Protein AF-0000000079574470 (afdb_homodimer)

Solvent-accessible surface area (backbone atoms only — not comparable to full-atom values): 9541 Å² total; per-residue (Å²): 118,64,73,61,46,54,52,38,53,48,48,51,51,53,36,51,52,51,50,52,52,44,52,50,35,60,76,66,64,51,61,60,67,61,50,42,52,53,50,50,52,37,42,50,46,52,50,52,38,42,48,53,50,48,52,54,51,48,54,53,43,51,55,49,25,71,72,66,78,44,89,49,72,66,45,59,54,49,52,53,51,52,54,57,68,76,100,119,63,74,61,46,54,53,37,53,49,47,53,50,53,36,50,51,50,50,53,52,46,53,51,37,59,77,67,64,50,61,60,69,61,50,40,53,52,49,51,51,37,44,50,46,52,50,52,38,42,49,52,49,48,51,53,52,49,53,52,43,51,56,48,26,70,72,65,77,42,89,49,72,66,46,58,55,49,52,54,51,52,55,58,68,76,100

Nearest PDB structures (foldseek):
  4m1p-assembly1_A  TM=8.590E-01  e=2.891E-04  Geobacillus thermodenitrificans NG80-2
  5fmn-assembly1_B  TM=8.785E-01  e=1.019E-03  Synechocystis sp. PCC 6803
  4adz-assembly1_A-2  TM=8.829E-01  e=1.156E-03  Streptomyces lividans
  7mq1-assembly1_B  TM=8.816E-01  e=4.341E-03  Streptococcus pneumoniae D39
  5lcy-assembly1_C  TM=7.370E-01  e=1.349E-02  Salmonella enterica subsp. enterica serovar Typhimurium

Secondary structure (DSSP, 8-state):
-HHHHHHHHHHHHHHHHHHHHHHHHHHTT--HHHHHHHHHHHHHHHHHHHHHHHHHHHHHHHHHHHHH-S--HHHHHHHHHHHHHH-/-HHHHHHHHHHHHHHHHHHHHHHHHHHTT--HHHHHHHHHHHHHHHHHHHHHHHHHHHHHHHHHHHHH-S--HHHHHHHHHHHHHH-

Foldseek 3Di:
DVVLVVVLVVLVVVLVVLVVVLVVCVVVVHDVVVSVVSVVVSVVSNLVSVVSVLVVQLVVLVVVCVVPVDDDPSNVVSVVVVVVSVD/DPVLVVVLVVLVVVLVVLVVVLVVCVVVVHDVVVSVVSVVVSVVSNLVSVVSVLVVQLVVLVVVCVVPVDHDPSNVVSVVVVVVSVD

Radius of gyration: 19.33 Å; Cα contacts (8 Å, |Δi|>4): 140; chains: 2; bounding box: 22×68×41 Å

Organism: NCBI:txid592978

Structure (mmCIF, N/CA/C/O backbone):
data_AF-0000000079574470-model_v1
#
loop_
_entity.id
_entity.type
_entity.pdbx_description
1 polymer 'Copper-sensing transcriptional repressor CsoR'
#
loop_
_atom_site.group_PDB
_atom_site.id
_atom_site.type_symbol
_atom_site.label_atom_id
_atom_site.label_alt_id
_atom_site.label_comp_id
_atom_site.label_asym_id
_atom_site.label_entity_id
_atom_site.label_seq_id
_atom_site.pdbx_PDB_ins_code
_atom_site.Cartn_x
_atom_site.Cartn_y
_atom_site.Cartn_z
_atom_site.occupancy
_atom_site.B_iso_or_equiv
_atom_site.auth_seq_id
_atom_site.auth_comp_id
_atom_site.auth_asym_id
_atom_site.auth_atom_id
_atom_site.pdbx_PDB_model_num
ATOM 1 N N . MET A 1 1 ? -7.395 -21.016 -11.883 1 42.78 1 MET A N 1
ATOM 2 C CA . MET A 1 1 ? -6.426 -20 -11.477 1 42.78 1 MET A CA 1
ATOM 3 C C . MET A 1 1 ? -6.766 -18.641 -12.102 1 42.78 1 MET A C 1
ATOM 5 O O . MET A 1 1 ? -6.086 -17.656 -11.852 1 42.78 1 MET A O 1
ATOM 9 N N . LYS A 1 2 ? -7.594 -18.797 -13.242 1 53.91 2 LYS A N 1
ATOM 10 C CA . LYS A 1 2 ? -7.879 -17.656 -14.102 1 53.91 2 LYS A CA 1
ATOM 11 C C . LYS A 1 2 ? -8.711 -16.609 -13.375 1 53.91 2 LYS A C 1
ATOM 13 O O . LYS A 1 2 ? -8.406 -15.414 -13.43 1 53.91 2 LYS A O 1
ATOM 18 N N . ALA A 1 3 ? -9.867 -17.078 -12.82 1 49.5 3 ALA A N 1
ATOM 19 C CA . ALA A 1 3 ? -10.805 -16.156 -12.188 1 49.5 3 ALA A CA 1
ATOM 20 C C . ALA A 1 3 ? -10.133 -15.359 -11.086 1 49.5 3 ALA A C 1
ATOM 22 O O . ALA A 1 3 ? -10.391 -14.164 -10.93 1 49.5 3 ALA A O 1
ATOM 23 N N . LYS A 1 4 ? -9.188 -15.883 -10.375 1 65.69 4 LYS A N 1
ATOM 24 C CA . LYS A 1 4 ? -8.547 -15.227 -9.242 1 65.69 4 LYS A CA 1
ATOM 25 C C . LYS A 1 4 ? -7.523 -14.195 -9.711 1 65.69 4 LYS A C 1
ATOM 27 O O . LYS A 1 4 ? -7.406 -13.117 -9.125 1 65.69 4 LYS A O 1
ATOM 32 N N . LYS A 1 5 ? -7.145 -14.492 -10.969 1 75.31 5 LYS A N 1
ATOM 33 C CA . LYS A 1 5 ? -6.18 -13.562 -11.547 1 75.31 5 LYS 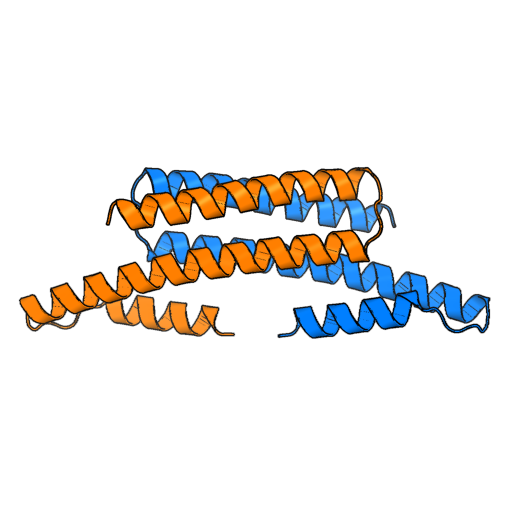A CA 1
ATOM 34 C C . LYS A 1 5 ? -6.852 -12.258 -11.953 1 75.31 5 LYS A C 1
ATOM 36 O O . LYS A 1 5 ? -6.301 -11.172 -11.734 1 75.31 5 LYS A O 1
ATOM 41 N N . THR A 1 6 ? -8.047 -12.445 -12.445 1 81.44 6 THR A N 1
ATOM 42 C CA . THR A 1 6 ? -8.781 -11.266 -12.898 1 81.44 6 THR A CA 1
ATOM 43 C C . THR A 1 6 ? -9.148 -10.375 -11.711 1 81.44 6 THR A C 1
ATOM 45 O O . THR A 1 6 ? -9.062 -9.148 -11.805 1 81.44 6 THR A O 1
ATOM 48 N N . ASP A 1 7 ? -9.43 -11.031 -10.625 1 90.31 7 ASP A N 1
ATOM 49 C CA . ASP A 1 7 ? -9.805 -10.266 -9.445 1 90.31 7 ASP A CA 1
ATOM 50 C C . ASP A 1 7 ? -8.609 -9.5 -8.883 1 90.31 7 ASP A C 1
ATOM 52 O O . ASP A 1 7 ? -8.727 -8.328 -8.523 1 90.31 7 ASP A O 1
ATOM 56 N N . VAL A 1 8 ? -7.473 -10.164 -8.914 1 95.38 8 VAL A N 1
ATOM 57 C CA . VAL A 1 8 ? -6.266 -9.539 -8.383 1 95.38 8 VAL A CA 1
ATOM 58 C C . VAL A 1 8 ? -5.848 -8.375 -9.281 1 95.38 8 VAL A C 1
ATOM 60 O O . VAL A 1 8 ? -5.539 -7.289 -8.797 1 95.38 8 VAL A O 1
ATOM 63 N N . SER A 1 9 ? -5.883 -8.648 -10.578 1 96 9 SER A N 1
ATOM 64 C CA . SER A 1 9 ? -5.535 -7.594 -11.523 1 96 9 SER A CA 1
ATOM 65 C C . SER A 1 9 ? -6.445 -6.383 -11.367 1 96 9 SER A C 1
ATOM 67 O O . SER A 1 9 ? -5.98 -5.238 -11.414 1 96 9 SER A O 1
ATOM 69 N N . HIS A 1 10 ? -7.684 -6.652 -11.164 1 96.31 10 HIS A N 1
ATOM 70 C CA . HIS A 1 10 ? -8.641 -5.562 -10.977 1 96.31 10 HIS A CA 1
ATOM 71 C C . HIS A 1 10 ? -8.32 -4.766 -9.719 1 96.31 10 HIS A C 1
ATOM 73 O O . HIS A 1 10 ? -8.266 -3.533 -9.758 1 96.31 10 HIS A O 1
ATOM 79 N N . LYS A 1 11 ? -8.086 -5.406 -8.609 1 97 11 LYS A N 1
ATOM 80 C CA . LYS A 1 11 ? -7.754 -4.727 -7.359 1 97 11 LYS A CA 1
ATOM 81 C C . LYS A 1 11 ? -6.508 -3.865 -7.516 1 97 11 LYS A C 1
ATOM 83 O O . LYS A 1 11 ? -6.461 -2.734 -7.027 1 97 11 LYS A O 1
ATOM 88 N N . LEU A 1 12 ? -5.523 -4.383 -8.234 1 97.81 12 LEU A N 1
ATOM 89 C CA . LEU A 1 12 ? -4.27 -3.66 -8.43 1 97.81 12 LEU A CA 1
ATOM 90 C C . LEU A 1 12 ? -4.48 -2.434 -9.312 1 97.81 12 LEU A C 1
ATOM 92 O O . LEU A 1 12 ? -3.869 -1.387 -9.078 1 97.81 12 LEU A O 1
ATOM 96 N N . LYS A 1 13 ? -5.359 -2.547 -10.258 1 97.5 13 LYS A N 1
ATOM 97 C CA . LYS A 1 13 ? -5.668 -1.402 -11.109 1 97.5 13 LYS A CA 1
ATOM 98 C C . LYS A 1 13 ? -6.406 -0.319 -10.328 1 97.5 13 LYS A C 1
ATOM 100 O O . LYS A 1 13 ? -6.152 0.873 -10.516 1 97.5 13 LYS A O 1
ATOM 105 N N . VAL A 1 14 ? -7.309 -0.717 -9.5 1 97.69 14 VAL A N 1
ATOM 106 C CA . VAL A 1 14 ? -8.008 0.234 -8.641 1 97.69 14 VAL A CA 1
ATOM 107 C C . VAL A 1 14 ? -7.012 0.95 -7.734 1 97.69 14 VAL A C 1
ATOM 109 O O . VAL A 1 14 ? -7.055 2.174 -7.602 1 97.69 14 VAL A O 1
ATOM 112 N N . ALA A 1 15 ? -6.09 0.177 -7.152 1 98.19 15 ALA A N 1
ATOM 113 C CA . ALA A 1 15 ? -5.07 0.764 -6.285 1 98.19 15 ALA A CA 1
ATOM 114 C C . ALA A 1 15 ? -4.219 1.774 -7.047 1 98.19 15 ALA A C 1
ATOM 116 O O . ALA A 1 15 ? -3.871 2.83 -6.512 1 98.19 15 ALA A O 1
ATOM 117 N N . ARG A 1 16 ? -3.898 1.429 -8.25 1 97.5 16 ARG A N 1
ATOM 118 C CA . ARG A 1 16 ? -3.115 2.324 -9.094 1 97.5 16 ARG A CA 1
ATOM 119 C C . ARG A 1 16 ? -3.852 3.637 -9.336 1 97.5 16 ARG A C 1
ATOM 121 O O . ARG A 1 16 ? -3.254 4.711 -9.258 1 97.5 16 ARG A O 1
ATOM 128 N N . GLY A 1 17 ? -5.098 3.52 -9.633 1 96.81 17 GLY A N 1
ATOM 129 C CA . GLY A 1 17 ? -5.898 4.723 -9.797 1 96.81 17 GLY A CA 1
ATOM 130 C C . GLY A 1 17 ? -5.957 5.574 -8.539 1 96.81 17 GLY A C 1
ATOM 131 O O . GLY A 1 17 ? -5.875 6.801 -8.609 1 96.81 17 GLY A O 1
ATOM 132 N N . GLN A 1 18 ? -6.113 4.863 -7.41 1 98.12 18 GLN A N 1
ATOM 133 C CA . GLN A 1 18 ? -6.109 5.578 -6.141 1 98.12 18 GLN A CA 1
ATOM 134 C C . GLN A 1 18 ? -4.797 6.332 -5.934 1 98.12 18 GLN A C 1
ATOM 136 O O . GLN A 1 18 ? -4.797 7.477 -5.48 1 98.12 18 GLN A O 1
ATOM 141 N N . LEU A 1 19 ? -3.691 5.727 -6.305 1 98 19 LEU A N 1
ATOM 142 C CA . LEU A 1 19 ? -2.381 6.352 -6.156 1 98 19 LEU A CA 1
ATOM 143 C C . LEU A 1 19 ? -2.26 7.578 -7.055 1 98 19 LEU A C 1
ATOM 145 O O . LEU A 1 19 ? -1.681 8.594 -6.652 1 98 19 LEU A O 1
ATOM 149 N N . ASP A 1 20 ? -2.842 7.527 -8.219 1 97.62 20 ASP A N 1
ATOM 150 C CA . ASP A 1 20 ? -2.877 8.688 -9.102 1 97.62 20 ASP A CA 1
ATOM 151 C C . ASP A 1 20 ? -3.633 9.844 -8.453 1 97.62 20 ASP A C 1
ATOM 153 O O . ASP A 1 20 ? -3.184 10.992 -8.508 1 97.62 20 ASP A O 1
ATOM 157 N N . GLY A 1 21 ? -4.734 9.477 -7.875 1 97.88 21 GLY A N 1
ATOM 158 C CA . GLY A 1 21 ? -5.5 10.484 -7.16 1 97.88 21 GLY A CA 1
ATOM 159 C C . GLY A 1 21 ? -4.738 11.094 -6 1 97.88 21 GLY A C 1
ATOM 160 O O . GLY A 1 21 ? -4.785 12.312 -5.797 1 97.88 21 GLY A O 1
ATOM 161 N N . ILE A 1 22 ? -4.023 10.305 -5.316 1 98.31 22 ILE A N 1
ATOM 162 C CA . ILE A 1 22 ? -3.26 10.766 -4.16 1 98.31 22 ILE A CA 1
ATOM 163 C C . ILE A 1 22 ? -2.15 11.711 -4.621 1 98.31 22 ILE A C 1
ATOM 165 O O . ILE A 1 22 ? -1.912 12.742 -3.994 1 98.31 22 ILE A O 1
ATOM 169 N N . LEU A 1 23 ? -1.45 11.32 -5.684 1 97.75 23 LEU A N 1
ATOM 170 C CA . LEU A 1 23 ? -0.404 12.172 -6.234 1 97.75 23 LEU A CA 1
ATOM 171 C C . LEU A 1 23 ? -0.959 13.547 -6.602 1 97.75 23 LEU A C 1
ATOM 173 O O . LEU A 1 23 ? -0.322 14.57 -6.336 1 97.75 23 LEU A O 1
ATOM 177 N N . LYS A 1 24 ? -2.115 13.586 -7.172 1 97.62 24 LYS A N 1
ATOM 178 C CA . LYS A 1 24 ? -2.775 14.852 -7.492 1 97.62 24 LYS A CA 1
ATOM 179 C C . LYS A 1 24 ? -3.07 15.648 -6.227 1 97.62 24 LYS A C 1
ATOM 181 O O . LYS A 1 24 ? -2.865 16.875 -6.195 1 97.62 24 LYS A O 1
ATOM 186 N N . MET A 1 25 ? -3.553 14.938 -5.19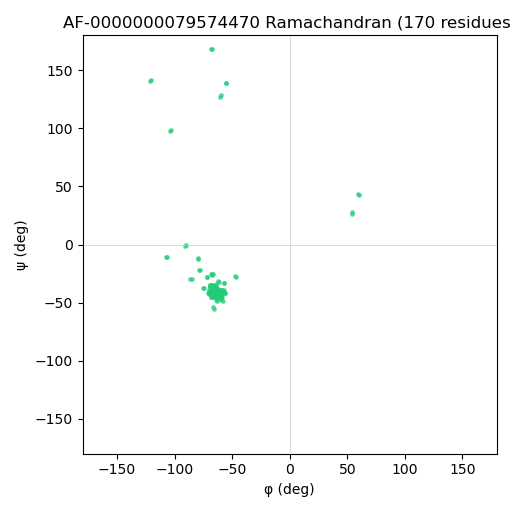9 1 97.38 25 MET A N 1
ATOM 187 C CA . MET A 1 25 ? -3.838 15.602 -3.93 1 97.38 25 MET A CA 1
ATOM 188 C C . MET A 1 25 ? -2.58 16.25 -3.355 1 97.38 25 MET A C 1
ATOM 190 O O . MET A 1 25 ? -2.631 17.359 -2.836 1 97.38 25 MET A O 1
ATOM 194 N N . VAL A 1 26 ? -1.473 15.547 -3.438 1 96.38 26 VAL A N 1
ATOM 195 C CA . VAL A 1 26 ? -0.204 16.062 -2.939 1 96.38 26 VAL A CA 1
ATOM 196 C C . VAL A 1 26 ? 0.189 17.312 -3.732 1 96.38 26 VAL A C 1
ATOM 198 O O . VAL A 1 26 ?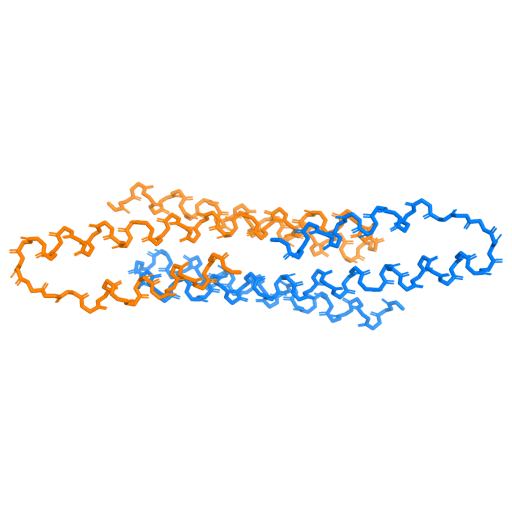 0.562 18.328 -3.152 1 96.38 26 VAL A O 1
ATOM 201 N N . ASP A 1 27 ? 0.07 17.266 -5 1 94.31 27 ASP A N 1
ATOM 202 C CA . ASP A 1 27 ? 0.415 18.375 -5.879 1 94.31 27 ASP A CA 1
ATOM 203 C C . ASP A 1 27 ? -0.461 19.594 -5.594 1 94.31 27 ASP A C 1
ATOM 205 O O . ASP A 1 27 ? 0.005 20.734 -5.672 1 94.31 27 ASP A O 1
ATOM 209 N N . GLU A 1 28 ? -1.696 19.391 -5.168 1 96.31 28 GLU A N 1
ATOM 210 C CA . GLU A 1 28 ? -2.672 20.438 -4.906 1 96.31 28 GLU A CA 1
ATOM 211 C C . GLU A 1 28 ? -2.611 20.906 -3.451 1 96.31 28 GLU A C 1
ATOM 213 O O . GLU A 1 28 ? -3.414 21.734 -3.023 1 96.31 28 GLU A O 1
ATOM 218 N N . ASN A 1 29 ? -1.716 20.266 -2.693 1 94.31 29 ASN A N 1
ATOM 219 C CA . ASN A 1 29 ? -1.543 20.609 -1.284 1 94.31 29 ASN A CA 1
ATOM 220 C C . ASN A 1 29 ? -2.836 20.406 -0.498 1 94.31 29 ASN A C 1
ATOM 222 O O . ASN A 1 29 ? -3.236 21.281 0.273 1 94.31 29 ASN A O 1
ATOM 226 N N . ARG A 1 30 ? -3.494 19.266 -0.8 1 95.19 30 ARG A N 1
ATOM 227 C CA . ARG A 1 30 ? -4.719 18.953 -0.072 1 95.19 30 ARG A CA 1
ATOM 228 C C . ARG A 1 30 ? -4.422 18.641 1.392 1 95.19 30 ARG A C 1
ATOM 230 O O . ARG A 1 30 ? -3.258 18.562 1.789 1 95.19 30 ARG A O 1
ATOM 237 N N . TYR A 1 31 ? -5.465 18.578 2.176 1 93.81 31 TYR A N 1
ATOM 238 C CA . TYR A 1 31 ? -5.367 18.344 3.611 1 93.81 31 TYR A CA 1
ATOM 239 C C . TYR A 1 31 ? -4.703 17 3.895 1 93.81 31 TYR A C 1
ATOM 241 O O . TYR A 1 31 ? -5.102 15.977 3.344 1 93.81 31 TYR A O 1
ATOM 249 N N . CYS A 1 32 ? -3.689 17 4.699 1 93.81 32 CYS A N 1
ATOM 250 C CA . CYS A 1 32 ? -2.826 15.844 4.957 1 93.81 32 CYS A CA 1
ATOM 251 C C . CYS A 1 32 ? -3.639 14.656 5.457 1 93.81 32 CYS A C 1
ATOM 253 O O . CYS A 1 32 ? -3.357 13.516 5.094 1 93.81 32 CYS A O 1
ATOM 255 N N . VAL A 1 33 ? -4.602 14.922 6.289 1 92.94 33 VAL A N 1
ATOM 256 C CA . VAL A 1 33 ? -5.395 13.836 6.855 1 92.94 33 VAL A CA 1
ATOM 257 C C . VAL A 1 33 ? -6.188 13.133 5.75 1 92.94 33 VAL A C 1
ATOM 259 O O . VAL A 1 33 ? -6.355 11.914 5.777 1 92.94 33 VAL A O 1
ATOM 262 N N . ASP A 1 34 ? -6.688 13.906 4.82 1 95.19 34 ASP A N 1
ATOM 263 C CA . ASP A 1 34 ? -7.379 13.32 3.676 1 95.19 34 ASP A CA 1
ATOM 264 C C . ASP A 1 34 ? -6.434 12.453 2.848 1 95.19 34 ASP A C 1
ATOM 266 O O . ASP A 1 34 ? -6.797 11.352 2.432 1 95.19 34 ASP A O 1
ATOM 270 N N . ILE A 1 35 ? -5.266 12.938 2.645 1 97.06 35 ILE A N 1
ATOM 271 C CA . ILE A 1 35 ? -4.258 12.195 1.901 1 97.06 35 ILE A CA 1
ATOM 272 C C . ILE A 1 35 ? -3.92 10.898 2.643 1 97.06 35 ILE A C 1
ATOM 274 O O . ILE A 1 35 ? -3.869 9.828 2.039 1 97.06 35 ILE A O 1
ATOM 278 N N . SER A 1 36 ? -3.754 11 3.908 1 96.25 36 SER A N 1
ATOM 279 C CA . SER A 1 36 ? -3.434 9.844 4.742 1 96.25 36 SER A CA 1
ATOM 280 C C . SER A 1 36 ? -4.523 8.781 4.652 1 96.25 36 SER A C 1
ATOM 282 O O . SER A 1 36 ? -4.227 7.59 4.504 1 96.25 36 SER A O 1
ATOM 284 N N . ASN A 1 37 ? -5.746 9.227 4.711 1 96 37 ASN A N 1
ATOM 285 C CA . ASN A 1 37 ? -6.855 8.281 4.645 1 96 37 ASN A CA 1
ATOM 286 C C . ASN A 1 37 ? -6.875 7.531 3.314 1 96 37 ASN A C 1
ATOM 288 O O . ASN A 1 37 ? -7.125 6.324 3.281 1 96 37 ASN A O 1
ATOM 292 N N . GLN A 1 38 ? -6.605 8.227 2.285 1 97.31 38 GLN A N 1
ATOM 293 C CA . GLN A 1 38 ? -6.574 7.59 0.972 1 97.31 38 GLN A CA 1
ATOM 294 C C . GLN A 1 38 ? -5.41 6.609 0.861 1 97.31 38 GLN A C 1
ATOM 296 O O . GLN A 1 38 ? -5.539 5.551 0.244 1 97.31 38 GLN A O 1
ATOM 301 N N . LEU A 1 39 ? -4.273 6.992 1.466 1 97.88 39 LEU A N 1
ATOM 302 C CA . LEU A 1 39 ? -3.129 6.086 1.473 1 97.88 39 LEU A CA 1
ATOM 303 C C . LEU A 1 39 ? -3.447 4.812 2.248 1 97.88 39 LEU A C 1
ATOM 305 O O . LEU A 1 39 ? -3.062 3.715 1.835 1 97.88 39 LEU A O 1
ATOM 309 N N . LEU A 1 40 ? -4.152 4.953 3.312 1 96.75 40 LEU A N 1
ATOM 310 C CA . LEU A 1 40 ? -4.559 3.783 4.086 1 96.75 40 LEU A CA 1
ATOM 311 C C . LEU A 1 40 ? -5.461 2.873 3.26 1 96.75 40 LEU A C 1
ATOM 313 O O . LEU A 1 40 ? -5.324 1.648 3.307 1 96.75 40 LEU A O 1
ATOM 317 N N . ALA A 1 41 ? -6.363 3.479 2.543 1 97.19 41 ALA A N 1
ATOM 318 C CA . ALA A 1 41 ? -7.262 2.705 1.688 1 97.19 41 ALA A CA 1
ATOM 319 C C . ALA A 1 41 ? -6.477 1.944 0.62 1 97.19 41 ALA A C 1
ATOM 321 O O . ALA A 1 41 ? -6.777 0.783 0.332 1 97.19 41 ALA A O 1
ATOM 322 N N . THR A 1 42 ? -5.488 2.568 0.024 1 98.25 42 THR A N 1
ATOM 323 C CA . THR A 1 42 ? -4.664 1.914 -0.984 1 98.25 42 THR A CA 1
ATOM 324 C C . THR A 1 42 ? -3.898 0.74 -0.378 1 98.25 42 THR A C 1
ATOM 326 O O . THR A 1 42 ? -3.846 -0.342 -0.966 1 98.25 42 THR A O 1
ATOM 329 N N . GLN A 1 43 ? -3.334 0.966 0.779 1 97.19 43 GLN A N 1
ATOM 330 C CA . GLN A 1 43 ? -2.6 -0.091 1.469 1 97.19 43 GLN A CA 1
ATOM 331 C C . GLN A 1 43 ? -3.506 -1.282 1.771 1 97.19 43 GLN A C 1
ATOM 333 O O . GLN A 1 43 ? -3.1 -2.434 1.608 1 97.19 43 GLN A O 1
ATOM 338 N N . ALA A 1 44 ? -4.691 -0.992 2.205 1 96.25 44 ALA A N 1
ATOM 339 C CA . ALA A 1 44 ? -5.645 -2.057 2.514 1 96.25 44 ALA A CA 1
ATOM 340 C C . ALA A 1 44 ? -5.988 -2.865 1.266 1 96.25 44 ALA A C 1
ATOM 342 O O . ALA A 1 44 ? -6.102 -4.09 1.325 1 96.25 44 ALA A O 1
ATOM 343 N N . LEU A 1 45 ? -6.184 -2.174 0.227 1 97.12 45 LEU A N 1
ATOM 344 C CA . LEU A 1 45 ? -6.492 -2.836 -1.036 1 97.12 45 LEU A CA 1
ATOM 345 C C . LEU A 1 45 ? -5.34 -3.73 -1.479 1 97.12 45 LEU A C 1
ATOM 347 O O . LEU A 1 45 ? -5.559 -4.867 -1.902 1 97.12 45 LEU A O 1
ATOM 351 N N . LEU A 1 46 ? -4.125 -3.271 -1.38 1 97.56 46 LEU A N 1
ATOM 352 C CA . LEU A 1 46 ? -2.951 -4.059 -1.744 1 97.56 46 LEU A CA 1
ATOM 353 C C . LEU A 1 46 ? -2.791 -5.258 -0.815 1 97.56 46 LEU A C 1
ATOM 355 O O . LEU A 1 46 ? -2.416 -6.344 -1.259 1 97.56 46 LEU A O 1
ATOM 359 N N . LYS A 1 47 ? -3.066 -5.043 0.434 1 95.75 47 LYS A N 1
ATOM 360 C CA . LYS A 1 47 ? -3.027 -6.145 1.393 1 95.75 47 LYS A CA 1
ATOM 361 C C . LYS A 1 47 ? -4.031 -7.23 1.022 1 95.75 47 LYS A C 1
ATOM 363 O O . LYS A 1 47 ? -3.701 -8.422 1.03 1 95.75 47 LYS A O 1
ATOM 368 N N . SER A 1 48 ? -5.223 -6.816 0.686 1 95.56 48 SER A N 1
ATOM 369 C CA . SER A 1 48 ? -6.266 -7.75 0.276 1 95.56 48 SER A CA 1
ATOM 370 C C . SER A 1 48 ? -5.855 -8.523 -0.972 1 95.56 48 SER A C 1
ATOM 372 O O . SER A 1 48 ? -6.035 -9.742 -1.039 1 95.56 48 SER A O 1
ATOM 374 N N . ALA A 1 49 ? -5.336 -7.855 -1.939 1 96.5 49 ALA A N 1
ATOM 375 C CA . ALA A 1 49 ? -4.859 -8.508 -3.158 1 96.5 49 ALA A CA 1
ATOM 376 C C . ALA A 1 49 ? -3.773 -9.531 -2.844 1 96.5 49 ALA A C 1
ATOM 378 O O . ALA A 1 49 ? -3.793 -10.648 -3.369 1 96.5 49 ALA A O 1
ATOM 379 N N . ASN A 1 50 ? -2.852 -9.141 -2.004 1 96.38 50 ASN A N 1
ATOM 380 C CA . ASN A 1 50 ? -1.75 -10.031 -1.646 1 96.38 50 ASN A CA 1
ATOM 381 C C . ASN A 1 50 ? -2.248 -11.273 -0.913 1 96.38 50 ASN A C 1
ATOM 383 O O . ASN A 1 50 ? -1.754 -12.375 -1.146 1 96.38 50 ASN A O 1
ATOM 387 N N . GLN A 1 51 ? -3.172 -11.102 -0.07 1 94.44 51 GLN A N 1
ATOM 388 C CA . GLN A 1 51 ? -3.775 -12.219 0.638 1 94.44 51 GLN A CA 1
ATOM 389 C C . GLN A 1 51 ? -4.414 -13.211 -0.337 1 94.44 51 GLN A C 1
ATOM 391 O O . GLN A 1 51 ? -4.277 -14.422 -0.174 1 94.44 51 GLN A O 1
ATOM 396 N N . GLU A 1 52 ? -5.109 -12.68 -1.238 1 94.19 52 GLU A N 1
ATOM 397 C CA . GLU A 1 52 ? -5.746 -13.531 -2.236 1 94.19 52 GLU A CA 1
ATOM 398 C C . GLU A 1 52 ? -4.715 -14.32 -3.031 1 94.19 52 GLU A C 1
ATOM 400 O O . GLU A 1 52 ? -4.898 -15.516 -3.283 1 94.19 52 GLU A O 1
ATOM 405 N N . ILE A 1 53 ? -3.658 -13.656 -3.393 1 94.31 53 ILE A N 1
ATOM 406 C CA . ILE A 1 53 ? -2.572 -14.297 -4.129 1 94.31 53 ILE A CA 1
ATOM 407 C C . ILE A 1 53 ? -1.974 -15.422 -3.289 1 94.31 53 ILE A C 1
ATOM 409 O O . ILE A 1 53 ? -1.788 -16.547 -3.777 1 94.31 53 ILE A O 1
ATOM 413 N N . MET A 1 54 ? -1.735 -15.18 -2.104 1 92.75 54 MET A N 1
ATOM 414 C CA . MET A 1 54 ? -1.089 -16.141 -1.217 1 92.75 54 MET A CA 1
ATOM 415 C C . MET A 1 54 ? -2.01 -17.328 -0.932 1 92.75 54 MET A C 1
ATOM 417 O O . MET A 1 54 ? -1.56 -18.469 -0.878 1 92.75 54 MET A O 1
ATOM 421 N N . GLN A 1 55 ? -3.279 -17.016 -0.726 1 91.12 55 GLN A N 1
ATOM 422 C CA . GLN A 1 55 ? -4.25 -18.094 -0.51 1 91.12 55 GLN A CA 1
ATOM 423 C C . GLN A 1 55 ? -4.293 -19.031 -1.703 1 91.12 55 GLN A C 1
ATOM 425 O O . GLN A 1 55 ? -4.316 -20.266 -1.53 1 91.12 55 GLN A O 1
ATOM 430 N N . ALA A 1 56 ? -4.352 -18.484 -2.875 1 90.56 56 ALA A N 1
ATOM 431 C CA . ALA A 1 56 ? -4.355 -19.297 -4.086 1 90.56 56 ALA A CA 1
ATOM 432 C C . ALA A 1 56 ? -3.082 -20.141 -4.184 1 90.56 56 ALA A C 1
ATOM 434 O O . ALA A 1 56 ? -3.135 -21.312 -4.527 1 90.56 56 ALA A O 1
ATOM 435 N N . HIS A 1 57 ? -1.929 -19.5 -3.908 1 89.88 57 HIS A N 1
ATOM 436 C CA . HIS A 1 57 ? -0.653 -20.203 -3.916 1 89.88 57 HIS A CA 1
ATOM 437 C C . HIS A 1 57 ? -0.661 -21.359 -2.934 1 89.88 57 HIS A C 1
ATOM 439 O O . HIS A 1 57 ? -0.289 -22.484 -3.291 1 89.88 57 HIS A O 1
ATOM 445 N N . ILE A 1 58 ? -1.072 -21.188 -1.752 1 89.25 58 ILE A N 1
ATOM 446 C CA . ILE A 1 58 ? -1.085 -22.203 -0.698 1 89.25 58 ILE A CA 1
ATOM 447 C C . ILE A 1 58 ? -2.008 -23.344 -1.095 1 89.25 58 ILE A C 1
ATOM 449 O O . ILE A 1 58 ? -1.653 -24.516 -0.942 1 89.25 58 ILE A O 1
ATOM 453 N N . ARG A 1 59 ? -3.148 -23.094 -1.621 1 89.12 59 ARG A N 1
ATOM 454 C CA . ARG A 1 59 ? -4.086 -24.125 -2.059 1 89.12 59 ARG A CA 1
ATOM 455 C C . ARG A 1 59 ? -3.461 -25.016 -3.127 1 89.12 59 ARG A C 1
ATOM 457 O O . ARG A 1 59 ? -3.594 -26.234 -3.078 1 89.12 59 ARG A O 1
ATOM 464 N N . SER A 1 60 ? -2.812 -24.375 -4.07 1 89.31 60 SER A N 1
ATOM 465 C CA . SER A 1 60 ? -2.178 -25.141 -5.141 1 89.31 60 SER A CA 1
ATOM 466 C C . SER A 1 60 ? -1.049 -26.016 -4.602 1 89.31 60 SER A C 1
ATOM 468 O O . SER A 1 60 ? -0.905 -27.172 -5.004 1 89.31 60 SER A O 1
ATOM 470 N N . CYS A 1 61 ? -0.197 -25.484 -3.746 1 87 61 CYS A N 1
ATOM 471 C CA . CYS A 1 61 ? 0.913 -26.234 -3.164 1 87 61 CYS A CA 1
ATOM 472 C C . CYS A 1 61 ? 0.405 -27.406 -2.344 1 87 61 CYS A C 1
ATOM 474 O O . CYS A 1 61 ? 0.965 -28.5 -2.412 1 87 61 CYS A O 1
ATOM 476 N N . VAL A 1 62 ? -0.615 -27.203 -1.609 1 86.25 62 VAL A N 1
ATOM 477 C CA . VAL A 1 62 ? -1.215 -28.266 -0.799 1 86.25 62 VAL A CA 1
ATOM 478 C C . VAL A 1 62 ? -1.788 -29.344 -1.706 1 86.25 62 VAL A C 1
ATOM 480 O O . VAL A 1 62 ? -1.565 -30.547 -1.475 1 86.25 62 VAL A O 1
ATOM 483 N N . ALA A 1 63 ? -2.467 -29.016 -2.744 1 87.75 63 ALA A N 1
ATOM 484 C CA . ALA A 1 63 ? -3.021 -29.969 -3.701 1 87.75 63 ALA A CA 1
ATOM 485 C C . ALA A 1 63 ? -1.919 -30.812 -4.336 1 87.75 63 ALA A C 1
ATOM 487 O O . ALA A 1 63 ? -2.064 -32.031 -4.484 1 87.75 63 ALA A O 1
ATOM 488 N N . GLU A 1 64 ? -0.825 -30.188 -4.625 1 87.5 64 GLU A N 1
ATOM 489 C CA . GLU A 1 64 ? 0.307 -30.875 -5.234 1 87.5 64 GLU A CA 1
ATOM 490 C C . GLU A 1 64 ? 0.967 -31.844 -4.246 1 87.5 64 GLU A C 1
ATOM 492 O O . GLU A 1 64 ? 1.334 -32.969 -4.613 1 87.5 64 GLU A O 1
ATOM 497 N N . ALA A 1 65 ? 1.107 -31.375 -3.055 1 84.5 65 ALA A N 1
ATOM 498 C CA . ALA A 1 65 ? 1.725 -32.219 -2.016 1 84.5 65 ALA A CA 1
ATOM 499 C C . ALA A 1 65 ? 0.895 -33.469 -1.741 1 84.5 65 ALA A C 1
ATOM 501 O O . ALA A 1 65 ? 1.446 -34.531 -1.515 1 84.5 65 ALA A O 1
ATOM 502 N N . LEU A 1 66 ? -0.312 -33.312 -1.78 1 86.25 66 LEU A N 1
ATOM 503 C CA . LEU A 1 66 ? -1.211 -34.438 -1.547 1 86.25 66 LEU A CA 1
ATOM 504 C C . LEU A 1 66 ? -1.119 -35.469 -2.682 1 86.25 66 LEU A C 1
ATOM 506 O O . LEU A 1 66 ? -1.287 -36.656 -2.463 1 86.25 66 LEU A O 1
ATOM 510 N N . GLN A 1 67 ? -0.743 -34.969 -3.812 1 89.19 67 GLN A N 1
ATOM 511 C CA . GLN A 1 67 ? -0.653 -35.844 -4.977 1 89.19 67 GLN A CA 1
ATOM 512 C C . GLN A 1 67 ? 0.697 -36.562 -5.031 1 89.19 67 GLN A C 1
ATOM 514 O O . GLN A 1 67 ? 0.783 -37.719 -5.461 1 89.19 67 GLN A O 1
ATOM 519 N N . THR A 1 68 ? 1.751 -35.969 -4.508 1 87.31 68 THR A N 1
ATOM 520 C CA . THR A 1 68 ? 3.102 -36.5 -4.691 1 87.31 68 THR A CA 1
ATOM 521 C C . THR A 1 68 ? 3.621 -37.125 -3.4 1 87.31 68 THR A C 1
ATOM 523 O O . THR A 1 68 ? 4.621 -37.844 -3.414 1 87.31 68 THR A O 1
ATOM 526 N N . ASP A 1 69 ? 3.006 -36.969 -2.299 1 82.81 69 ASP A N 1
ATOM 527 C CA . ASP A 1 69 ? 3.414 -37.406 -0.971 1 82.81 69 ASP A CA 1
ATOM 528 C C . ASP A 1 69 ? 4.812 -36.906 -0.627 1 82.81 69 ASP A C 1
ATOM 530 O O . ASP A 1 69 ? 5.609 -37.625 -0.021 1 82.81 69 ASP A O 1
ATOM 534 N N . LYS A 1 70 ? 5.273 -35.75 -1.194 1 85 70 LYS A N 1
ATOM 535 C CA . LYS A 1 70 ? 6.566 -35.125 -0.937 1 85 70 LYS A CA 1
ATOM 536 C C . LYS A 1 70 ? 6.387 -33.719 -0.406 1 85 70 LYS A C 1
ATOM 538 O O . LYS A 1 70 ? 5.414 -33.031 -0.749 1 85 70 LYS A O 1
ATOM 543 N N . PRO A 1 71 ? 7.227 -33.438 0.503 1 77 71 PRO A N 1
ATOM 544 C CA . PRO A 1 71 ? 7.184 -32.062 0.959 1 77 71 PRO A CA 1
ATOM 545 C C . PRO A 1 71 ? 7.344 -31.047 -0.184 1 77 71 PRO A C 1
ATOM 547 O O . PRO A 1 71 ? 8.102 -31.297 -1.122 1 77 71 PRO A O 1
ATOM 550 N N . ASN A 1 72 ? 6.574 -29.969 -0.153 1 83.12 72 ASN A N 1
ATOM 551 C CA . ASN A 1 72 ? 6.652 -28.922 -1.159 1 83.12 72 ASN A CA 1
ATOM 552 C C . ASN A 1 72 ? 7.379 -27.688 -0.627 1 83.12 72 ASN A C 1
ATOM 554 O O . ASN A 1 72 ? 6.844 -26.953 0.209 1 83.12 72 ASN A O 1
ATOM 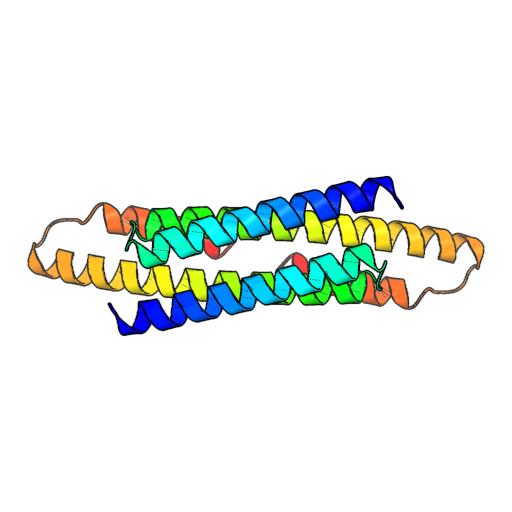558 N N . PRO A 1 73 ? 8.648 -27.5 -0.887 1 83.31 73 PRO A N 1
ATOM 559 C CA . PRO A 1 73 ? 9.414 -26.344 -0.425 1 83.31 73 PRO A CA 1
ATOM 560 C C . PRO A 1 73 ? 8.688 -25.016 -0.662 1 83.31 73 PRO A C 1
ATOM 562 O O . PRO A 1 73 ? 8.875 -24.062 0.099 1 83.31 73 PRO A O 1
ATOM 565 N N . LYS A 1 74 ? 7.859 -24.922 -1.62 1 84.94 74 LYS A N 1
ATOM 566 C CA . LYS A 1 74 ? 7.105 -23.719 -1.937 1 84.94 74 LYS A CA 1
ATOM 567 C C . LYS A 1 74 ? 6.098 -23.391 -0.837 1 84.94 74 LYS A C 1
ATOM 569 O O . LYS A 1 74 ? 5.738 -22.234 -0.638 1 84.94 74 LYS A O 1
ATOM 574 N N . LEU A 1 75 ? 5.695 -24.453 -0.115 1 85.62 75 LEU A N 1
ATOM 575 C CA . LEU A 1 75 ? 4.746 -24.25 0.973 1 85.62 75 LEU A CA 1
ATOM 576 C C . LEU A 1 75 ? 5.398 -23.5 2.135 1 85.62 75 LEU A C 1
ATOM 578 O O . LEU A 1 75 ? 4.797 -22.594 2.713 1 85.62 75 LEU A O 1
ATOM 582 N N . GLU A 1 76 ? 6.613 -23.875 2.438 1 86.12 76 GLU A N 1
ATOM 583 C CA . GLU A 1 76 ? 7.328 -23.219 3.521 1 86.12 76 GLU A CA 1
ATOM 584 C C . GLU A 1 76 ? 7.582 -21.75 3.195 1 86.12 76 GLU A C 1
ATOM 586 O O . GLU A 1 76 ? 7.449 -20.875 4.062 1 86.12 76 GLU A O 1
ATOM 591 N N . GLU A 1 77 ? 7.91 -21.469 1.957 1 86.81 77 GLU A N 1
ATOM 592 C CA . GLU A 1 77 ? 8.094 -20.094 1.509 1 86.81 77 GLU A CA 1
ATOM 593 C C . GLU A 1 77 ? 6.809 -19.281 1.647 1 86.81 77 GLU A C 1
ATOM 595 O O . GLU A 1 77 ? 6.828 -18.156 2.125 1 86.81 77 GLU A O 1
ATOM 600 N N . ALA A 1 78 ? 5.715 -19.906 1.294 1 86.44 78 ALA A N 1
ATOM 601 C CA . ALA A 1 78 ? 4.414 -19.25 1.376 1 86.44 78 ALA A CA 1
ATOM 602 C C . ALA A 1 78 ? 4.039 -18.953 2.824 1 86.44 78 ALA A C 1
ATOM 604 O O . ALA A 1 78 ? 3.564 -17.859 3.137 1 86.44 78 ALA A O 1
ATOM 605 N N . LEU A 1 79 ? 4.355 -19.891 3.668 1 86 79 LEU A N 1
ATOM 606 C CA . LEU A 1 79 ? 4.031 -19.703 5.078 1 86 79 LEU A CA 1
ATOM 607 C C . LEU A 1 79 ? 4.855 -18.578 5.688 1 86 79 LEU A C 1
ATOM 609 O O . LEU A 1 79 ? 4.344 -17.797 6.488 1 86 79 LEU A O 1
ATOM 613 N N . SER A 1 80 ? 6.059 -18.453 5.262 1 88.5 80 SER A N 1
ATOM 614 C CA . SER A 1 80 ? 6.93 -17.391 5.73 1 88.5 80 SER A CA 1
ATOM 615 C C . SER A 1 80 ? 6.41 -16.016 5.289 1 88.5 80 SER A C 1
ATOM 617 O O . SER A 1 80 ? 6.398 -15.07 6.074 1 88.5 80 SER A O 1
ATOM 619 N N . LEU A 1 81 ? 5.93 -15.883 4.086 1 87.81 81 LEU A N 1
ATOM 620 C CA . LEU A 1 81 ? 5.383 -14.633 3.57 1 87.81 81 LEU A CA 1
ATOM 621 C C . LEU A 1 81 ? 4.082 -14.281 4.273 1 87.81 81 LEU A C 1
ATOM 623 O O . LEU A 1 81 ? 3.834 -13.109 4.578 1 87.81 81 LEU A O 1
ATOM 627 N N . LEU A 1 82 ? 3.355 -15.32 4.574 1 87.38 82 LEU A N 1
ATOM 628 C CA . LEU A 1 82 ? 2.102 -15.094 5.285 1 87.38 82 LEU A CA 1
ATOM 629 C C . LEU A 1 82 ? 2.363 -14.508 6.668 1 87.38 82 LEU A C 1
ATOM 631 O O . LEU A 1 82 ? 1.629 -13.633 7.125 1 87.38 82 LEU A O 1
ATOM 635 N N . GLU A 1 83 ? 3.402 -14.922 7.23 1 85.75 83 GLU A N 1
ATOM 636 C CA . GLU A 1 83 ? 3.783 -14.398 8.539 1 85.75 83 GLU A CA 1
ATOM 637 C C . GLU A 1 83 ? 4.207 -12.93 8.445 1 85.75 83 GLU A C 1
ATOM 639 O O . GLU A 1 83 ? 3.861 -12.125 9.305 1 85.75 83 GLU A O 1
ATOM 644 N N . LYS A 1 84 ? 4.84 -12.594 7.414 1 85.38 84 LYS A N 1
ATOM 645 C CA . LYS A 1 84 ? 5.301 -11.227 7.207 1 85.38 84 LYS A CA 1
ATOM 646 C C . LYS A 1 84 ? 4.125 -10.289 6.957 1 85.38 84 LYS A C 1
ATOM 648 O O . LYS A 1 84 ? 4.152 -9.125 7.371 1 85.38 84 LYS A O 1
ATOM 653 N N . MET A 1 85 ? 3.141 -10.828 6.277 1 84.94 85 MET A N 1
ATOM 654 C CA . MET A 1 85 ? 1.964 -10.039 5.93 1 84.94 85 MET A CA 1
ATOM 655 C C . MET A 1 85 ? 1.102 -9.766 7.156 1 84.94 85 MET A C 1
ATOM 657 O O . MET A 1 85 ? 0.355 -8.789 7.195 1 84.94 85 MET A O 1
ATOM 661 N N . SER A 1 86 ? 1.101 -10.562 8.125 1 73.06 86 SER A N 1
ATOM 662 C CA . SER A 1 86 ? 0.258 -10.453 9.312 1 73.06 86 SER A CA 1
ATOM 663 C C . SER A 1 86 ? 0.826 -9.438 10.297 1 73.06 86 SER A C 1
ATOM 665 O O . SER A 1 86 ? 0.103 -8.93 11.156 1 73.06 86 SER A O 1
ATOM 667 N N . ASN A 1 87 ? 2.078 -8.992 10.07 1 63 87 ASN A N 1
ATOM 668 C CA . ASN A 1 87 ? 2.729 -8.07 10.992 1 63 87 ASN A CA 1
ATOM 669 C C . ASN A 1 87 ? 2.713 -6.645 10.469 1 63 87 ASN A C 1
ATOM 671 O O . ASN A 1 87 ? 2.883 -6.418 9.266 1 63 87 ASN A O 1
ATOM 675 N N . MET B 1 1 ? 7.652 23.219 4.422 1 42.06 1 MET B N 1
ATOM 676 C CA . MET B 1 1 ? 6.691 22.188 4.066 1 42.06 1 MET B CA 1
ATOM 677 C C . MET B 1 1 ? 7.035 21.562 2.719 1 42.06 1 MET B C 1
ATOM 679 O O . MET B 1 1 ? 6.348 20.641 2.258 1 42.06 1 MET B O 1
ATOM 683 N N . LYS B 1 2 ? 7.836 22.422 1.961 1 53.25 2 LYS B N 1
ATOM 684 C CA . LYS B 1 2 ? 8.109 22.141 0.556 1 53.25 2 LYS B CA 1
ATOM 685 C C . LYS B 1 2 ? 8.938 20.859 0.407 1 53.25 2 LYS B C 1
ATOM 687 O O . LYS B 1 2 ? 8.625 20 -0.419 1 53.25 2 LYS B O 1
ATOM 692 N N . ALA B 1 3 ? 10.086 20.875 1.111 1 48.88 3 ALA B N 1
ATOM 693 C CA . ALA B 1 3 ? 11.047 19.781 0.962 1 48.88 3 ALA B CA 1
ATOM 694 C C . ALA B 1 3 ? 10.398 18.438 1.274 1 48.88 3 ALA B C 1
ATOM 696 O O . ALA B 1 3 ? 10.672 17.438 0.602 1 48.88 3 ALA B O 1
ATOM 697 N N . LYS B 1 4 ? 9.477 18.328 2.146 1 65.38 4 LYS B N 1
ATOM 698 C CA . LYS B 1 4 ? 8.867 17.078 2.59 1 65.38 4 LYS B CA 1
ATOM 699 C C . LYS B 1 4 ? 7.824 16.578 1.587 1 65.38 4 LYS B C 1
ATOM 701 O O . LYS B 1 4 ? 7.711 15.375 1.341 1 65.38 4 LYS B O 1
ATOM 706 N N . LYS B 1 5 ? 7.414 17.625 0.84 1 75.19 5 LYS B N 1
ATOM 707 C CA . LYS B 1 5 ? 6.438 17.281 -0.189 1 75.19 5 LYS B CA 1
ATOM 708 C C . LYS B 1 5 ? 7.098 16.547 -1.356 1 75.19 5 LYS B C 1
ATOM 710 O O . LYS B 1 5 ? 6.547 15.586 -1.883 1 75.19 5 LYS B O 1
ATOM 715 N N . THR B 1 6 ? 8.297 17.031 -1.616 1 80.81 6 THR B N 1
ATOM 716 C CA . THR B 1 6 ? 9.016 16.438 -2.734 1 80.81 6 THR B CA 1
ATOM 717 C C . THR B 1 6 ? 9.398 14.992 -2.424 1 80.81 6 THR B C 1
ATOM 719 O O . THR B 1 6 ? 9.305 14.117 -3.293 1 80.81 6 THR B O 1
ATOM 722 N N . ASP B 1 7 ? 9.703 14.766 -1.181 1 90.38 7 ASP B N 1
ATOM 723 C CA . ASP B 1 7 ? 10.094 13.414 -0.788 1 90.38 7 ASP B CA 1
ATOM 724 C C . ASP B 1 7 ? 8.898 12.461 -0.844 1 90.38 7 ASP B C 1
ATOM 726 O O . ASP B 1 7 ? 9.016 11.336 -1.34 1 90.38 7 ASP B O 1
ATOM 730 N N . VAL B 1 8 ? 7.766 12.969 -0.41 1 95.5 8 VAL B N 1
ATOM 731 C CA . VAL B 1 8 ? 6.559 12.148 -0.402 1 95.5 8 VAL B CA 1
ATOM 732 C C . VAL B 1 8 ? 6.125 11.859 -1.836 1 95.5 8 VAL B C 1
ATOM 734 O O . VAL B 1 8 ? 5.816 10.711 -2.174 1 95.5 8 VAL B O 1
ATOM 737 N N . SER B 1 9 ? 6.141 12.914 -2.645 1 96.12 9 SER B N 1
ATOM 738 C CA . SER B 1 9 ? 5.773 12.727 -4.047 1 96.12 9 SER B CA 1
ATOM 739 C C . SER B 1 9 ? 6.684 11.711 -4.723 1 96.12 9 SER B C 1
ATOM 741 O O . SER B 1 9 ? 6.219 10.875 -5.5 1 96.12 9 SER B O 1
ATOM 743 N N . HIS B 1 10 ? 7.926 11.797 -4.414 1 96.38 10 HIS B N 1
ATOM 744 C CA . HIS B 1 10 ? 8.875 10.859 -4.992 1 96.38 10 HIS B CA 1
ATOM 745 C C . HIS B 1 10 ? 8.57 9.43 -4.559 1 96.38 10 HIS B C 1
ATOM 747 O O . HIS B 1 10 ? 8.516 8.523 -5.391 1 96.38 10 HIS B O 1
ATOM 753 N N . LYS B 1 11 ? 8.367 9.188 -3.293 1 97.06 11 LYS B N 1
ATOM 754 C CA . LYS B 1 11 ? 8.047 7.855 -2.785 1 97.06 11 LYS B CA 1
ATOM 755 C C . LYS B 1 11 ? 6.793 7.297 -3.453 1 97.06 11 LYS B C 1
ATOM 757 O O . LYS B 1 11 ? 6.75 6.121 -3.822 1 97.06 11 LYS B O 1
ATOM 762 N N . LEU B 1 12 ? 5.801 8.141 -3.648 1 97.81 12 LEU B N 1
ATOM 763 C CA . LEU B 1 12 ? 4.543 7.715 -4.25 1 97.81 12 LEU B CA 1
ATOM 764 C C . LEU B 1 12 ? 4.734 7.363 -5.723 1 97.81 12 LEU B C 1
ATOM 766 O O . LEU B 1 12 ? 4.125 6.414 -6.223 1 97.81 12 LEU B O 1
ATOM 770 N N . LYS B 1 13 ? 5.594 8.086 -6.375 1 97.5 13 LYS B N 1
ATOM 771 C CA . LYS B 1 13 ? 5.891 7.773 -7.773 1 97.5 13 LYS B CA 1
ATOM 772 C C . LYS B 1 13 ? 6.633 6.449 -7.898 1 97.5 13 LYS B C 1
ATOM 774 O O . LYS B 1 13 ? 6.375 5.668 -8.82 1 97.5 13 LYS B O 1
ATOM 779 N N . VAL B 1 14 ? 7.551 6.211 -7.035 1 97.69 14 VAL B N 1
ATOM 780 C CA . VAL B 1 14 ? 8.258 4.938 -7.016 1 97.69 14 VAL B CA 1
ATOM 781 C C . VAL B 1 14 ? 7.27 3.797 -6.789 1 97.69 14 VAL B C 1
ATOM 783 O O . VAL B 1 14 ? 7.309 2.781 -7.484 1 97.69 14 VAL B O 1
ATOM 786 N N . ALA B 1 15 ? 6.363 3.994 -5.82 1 98.19 15 ALA B N 1
ATOM 787 C CA . ALA B 1 15 ? 5.355 2.979 -5.535 1 98.19 15 ALA B CA 1
ATOM 788 C C . ALA B 1 15 ? 4.488 2.707 -6.762 1 98.19 15 ALA B C 1
ATOM 790 O O . ALA B 1 15 ? 4.141 1.558 -7.043 1 98.19 15 ALA B O 1
ATOM 791 N N . ARG B 1 16 ? 4.145 3.758 -7.438 1 97.5 16 ARG B N 1
ATOM 792 C CA . ARG B 1 16 ? 3.346 3.629 -8.656 1 97.5 16 ARG B CA 1
ATOM 793 C C . ARG B 1 16 ? 4.074 2.791 -9.703 1 97.5 16 ARG B C 1
ATOM 795 O O . ARG B 1 16 ? 3.473 1.927 -10.344 1 97.5 16 ARG B O 1
ATOM 802 N N . GLY B 1 17 ? 5.328 3.08 -9.867 1 96.81 17 GLY B N 1
ATOM 803 C CA . GLY B 1 17 ? 6.121 2.275 -10.781 1 96.81 17 GLY B CA 1
ATOM 804 C C . GLY B 1 17 ? 6.188 0.813 -10.383 1 96.81 17 GLY B C 1
ATOM 805 O O . GLY B 1 17 ? 6.102 -0.072 -11.234 1 96.81 17 GLY B O 1
ATOM 806 N N . GLN B 1 18 ? 6.355 0.612 -9.07 1 98.12 18 GLN B N 1
ATOM 807 C CA . GLN B 1 18 ? 6.363 -0.761 -8.578 1 98.12 18 GLN B CA 1
ATOM 808 C C . GLN B 1 18 ? 5.051 -1.469 -8.898 1 98.12 18 GLN B C 1
ATOM 810 O O . GLN B 1 18 ? 5.051 -2.633 -9.305 1 98.12 18 GLN B O 1
ATOM 815 N N . LEU B 1 19 ? 3.943 -0.777 -8.766 1 98 19 LEU B N 1
ATOM 816 C CA . LEU B 1 19 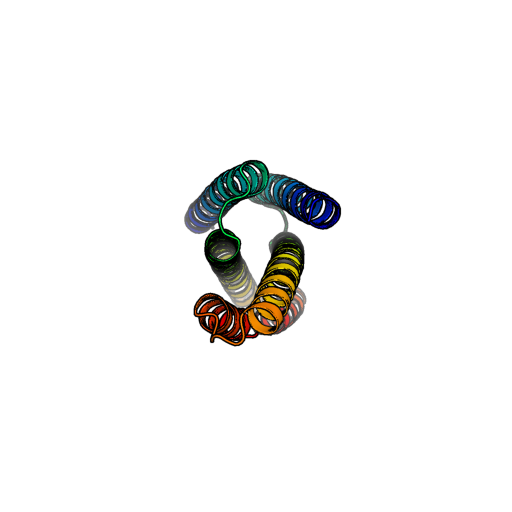? 2.633 -1.354 -9.047 1 98 19 LEU B CA 1
ATOM 817 C C . LEU B 1 19 ? 2.498 -1.697 -10.523 1 98 19 LEU B C 1
ATOM 819 O O . LEU B 1 19 ? 1.923 -2.729 -10.875 1 98 19 LEU B O 1
ATOM 823 N N . ASP B 1 20 ? 3.064 -0.878 -11.391 1 97.69 20 ASP B N 1
ATOM 824 C CA . ASP B 1 20 ? 3.086 -1.182 -12.812 1 97.69 20 ASP B CA 1
ATOM 825 C C . ASP B 1 20 ? 3.842 -2.48 -13.094 1 97.69 20 ASP B C 1
ATOM 827 O O . ASP B 1 20 ? 3.387 -3.314 -13.875 1 97.69 20 ASP B O 1
ATOM 831 N N . GLY B 1 21 ? 4.949 -2.568 -12.422 1 97.88 21 GLY B N 1
ATOM 832 C CA . GLY B 1 21 ? 5.715 -3.799 -12.547 1 97.88 21 GLY B CA 1
ATOM 833 C C . GLY B 1 21 ? 4.965 -5.023 -12.062 1 97.88 21 GLY B C 1
ATOM 834 O O . GLY B 1 21 ? 5.004 -6.078 -12.703 1 97.88 21 GLY B O 1
ATOM 835 N N . ILE B 1 22 ? 4.266 -4.883 -11.023 1 98.31 22 ILE B N 1
ATOM 836 C CA . ILE B 1 22 ? 3.512 -5.992 -10.445 1 98.31 22 ILE B CA 1
ATOM 837 C C . ILE B 1 22 ? 2.393 -6.41 -11.391 1 98.31 22 ILE B C 1
ATOM 839 O O . ILE B 1 22 ? 2.156 -7.605 -11.594 1 98.31 22 ILE B O 1
ATOM 843 N N . LEU B 1 23 ? 1.676 -5.43 -11.922 1 97.75 23 LEU B N 1
ATOM 844 C CA . LEU B 1 23 ? 0.62 -5.719 -12.883 1 97.75 23 LEU B CA 1
ATOM 845 C C . LEU B 1 23 ? 1.165 -6.516 -14.062 1 97.75 23 LEU B C 1
ATOM 847 O O . LEU B 1 23 ? 0.526 -7.465 -14.523 1 97.75 23 LEU B O 1
ATOM 851 N N . LYS B 1 24 ? 2.318 -6.164 -14.547 1 97.62 24 LYS B N 1
ATOM 852 C CA . LYS B 1 24 ? 2.969 -6.91 -15.625 1 97.62 24 LYS B CA 1
ATOM 853 C C . LYS B 1 24 ? 3.275 -8.344 -15.188 1 97.62 24 LYS B C 1
ATOM 855 O O . LYS B 1 24 ? 3.066 -9.289 -15.961 1 97.62 24 LYS B O 1
ATOM 860 N N . MET B 1 25 ? 3.775 -8.469 -13.961 1 97.31 25 MET B N 1
ATOM 861 C CA . MET B 1 25 ? 4.07 -9.797 -13.43 1 97.31 25 MET B CA 1
ATOM 862 C C . MET B 1 25 ? 2.814 -10.664 -13.406 1 97.31 25 MET B C 1
ATOM 864 O O . MET B 1 25 ? 2.865 -11.852 -13.742 1 97.31 25 MET B O 1
ATOM 868 N N . VAL B 1 26 ? 1.702 -10.094 -12.992 1 96.25 26 VAL B N 1
ATOM 869 C CA . VAL B 1 26 ? 0.436 -10.82 -12.938 1 96.25 26 VAL B CA 1
ATOM 870 C C . VAL B 1 26 ? 0.028 -11.242 -14.352 1 96.25 26 VAL B C 1
ATOM 872 O O . VAL B 1 26 ? -0.344 -12.398 -14.57 1 96.25 26 VAL B O 1
ATOM 875 N N . ASP B 1 27 ? 0.131 -10.375 -15.281 1 94.19 27 ASP B N 1
ATOM 876 C CA . ASP B 1 27 ? -0.23 -10.648 -16.672 1 94.19 27 ASP B CA 1
ATOM 877 C C . ASP B 1 27 ? 0.639 -11.766 -17.25 1 94.19 27 ASP B C 1
ATOM 879 O O . ASP B 1 27 ? 0.165 -12.57 -18.047 1 94.19 27 ASP B O 1
ATOM 883 N N . GLU B 1 28 ? 1.888 -11.875 -16.812 1 96.19 28 GLU B N 1
ATOM 884 C CA . GLU B 1 28 ? 2.859 -12.844 -17.312 1 96.19 28 GLU B CA 1
ATOM 885 C C . GLU B 1 28 ? 2.814 -14.141 -16.516 1 96.19 28 GLU B C 1
ATOM 887 O O . GLU B 1 28 ? 3.619 -15.047 -16.734 1 96.19 28 GLU B O 1
ATOM 892 N N . ASN B 1 29 ? 1.926 -14.164 -15.531 1 94.12 29 ASN B N 1
ATOM 893 C CA . ASN B 1 29 ? 1.764 -15.344 -14.68 1 94.12 29 ASN B CA 1
ATOM 894 C C . ASN B 1 29 ? 3.064 -15.703 -13.969 1 94.12 29 ASN B C 1
ATOM 896 O O . ASN B 1 29 ? 3.471 -16.859 -13.961 1 94.12 29 ASN B O 1
ATOM 900 N N . ARG B 1 30 ? 3.723 -14.633 -13.461 1 95.06 30 ARG B N 1
ATOM 901 C CA . ARG B 1 30 ? 4.957 -14.867 -12.719 1 95.06 30 ARG B CA 1
ATOM 902 C C . ARG B 1 30 ? 4.68 -15.586 -11.398 1 95.06 30 ARG B C 1
ATOM 904 O O . ARG B 1 30 ? 3.521 -15.781 -11.023 1 95.06 30 ARG B O 1
ATOM 911 N N . TYR B 1 31 ? 5.734 -16.047 -10.781 1 93.62 31 TYR B N 1
ATOM 912 C CA . TYR B 1 31 ? 5.656 -16.797 -9.539 1 93.62 31 TYR B CA 1
ATOM 913 C C . TYR B 1 31 ? 5 -15.969 -8.438 1 93.62 31 TYR B C 1
ATOM 915 O O . TYR B 1 31 ? 5.395 -14.828 -8.195 1 93.62 31 TYR B O 1
ATOM 923 N N . CYS B 1 32 ? 4.016 -16.5 -7.797 1 93.75 32 CYS B N 1
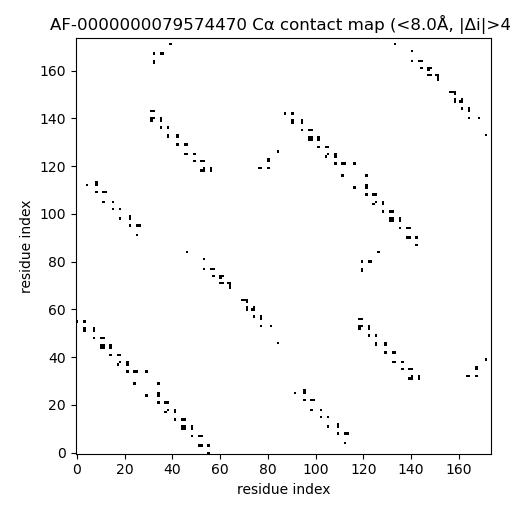ATOM 924 C CA . CYS B 1 32 ? 3.164 -15.797 -6.844 1 93.75 32 CYS B CA 1
ATOM 925 C C . CYS B 1 32 ? 3.986 -15.219 -5.695 1 93.75 32 CYS B C 1
ATOM 927 O O . CYS B 1 32 ? 3.709 -14.117 -5.219 1 93.75 32 CYS B O 1
ATOM 929 N N . VAL B 1 33 ? 4.953 -15.953 -5.254 1 92.81 33 VAL B N 1
ATOM 930 C CA . VAL B 1 33 ? 5.758 -15.508 -4.125 1 92.81 33 VAL B CA 1
ATOM 931 C C . VAL B 1 33 ? 6.539 -14.25 -4.516 1 92.81 33 VAL B C 1
ATOM 933 O O . VAL B 1 33 ? 6.719 -13.344 -3.697 1 92.81 33 VAL B O 1
ATOM 936 N N . ASP B 1 34 ? 7.031 -14.219 -5.73 1 95.06 34 ASP B N 1
ATOM 937 C CA . ASP B 1 34 ? 7.711 -13.023 -6.219 1 95.06 34 ASP B CA 1
ATOM 938 C C . ASP B 1 34 ? 6.762 -11.828 -6.266 1 95.06 34 ASP B C 1
ATOM 940 O O . ASP B 1 34 ? 7.125 -10.727 -5.867 1 95.06 34 ASP B O 1
ATOM 944 N N . ILE B 1 35 ? 5.582 -12.078 -6.715 1 97.06 35 ILE B N 1
ATOM 945 C CA . ILE B 1 35 ? 4.566 -11.031 -6.781 1 97.06 35 ILE B CA 1
ATOM 946 C C . ILE B 1 35 ? 4.242 -10.539 -5.371 1 97.06 35 ILE B C 1
ATOM 948 O O . ILE B 1 35 ? 4.188 -9.328 -5.129 1 97.06 35 ILE B O 1
ATOM 952 N N . SER B 1 36 ? 4.09 -11.438 -4.484 1 96.19 36 SER B N 1
ATOM 953 C CA . SER B 1 36 ? 3.787 -11.109 -3.096 1 96.19 36 SER B CA 1
ATOM 954 C C . SER B 1 36 ? 4.883 -10.242 -2.48 1 96.19 36 SER B C 1
ATOM 956 O O . SER B 1 36 ? 4.59 -9.242 -1.817 1 96.19 36 SER B O 1
ATOM 958 N N . ASN B 1 37 ? 6.102 -10.617 -2.74 1 96.06 37 ASN B N 1
ATOM 959 C CA . ASN B 1 37 ? 7.219 -9.852 -2.191 1 96.06 37 ASN B CA 1
ATOM 96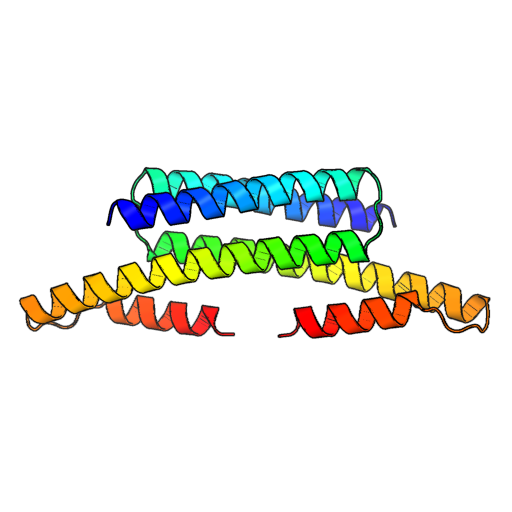0 C C . ASN B 1 37 ? 7.227 -8.414 -2.709 1 96.06 37 ASN B C 1
ATOM 962 O O . ASN B 1 37 ? 7.484 -7.48 -1.951 1 96.06 37 ASN B O 1
ATOM 966 N N . GLN B 1 38 ? 6.941 -8.258 -3.939 1 97.31 38 GLN B N 1
ATOM 967 C CA . GLN B 1 38 ? 6.902 -6.922 -4.52 1 97.31 38 GLN B CA 1
ATOM 968 C C . GLN B 1 38 ? 5.738 -6.109 -3.949 1 97.31 38 GLN B C 1
ATOM 970 O O . GLN B 1 38 ? 5.867 -4.906 -3.725 1 97.31 38 GLN B O 1
ATOM 975 N N . LEU B 1 39 ? 4.613 -6.809 -3.719 1 97.81 39 LEU B N 1
ATOM 976 C CA . LEU B 1 39 ? 3.475 -6.129 -3.107 1 97.81 39 LEU B CA 1
ATOM 977 C C . LEU B 1 39 ? 3.811 -5.668 -1.692 1 97.81 39 LEU B C 1
ATOM 979 O O . LEU B 1 39 ? 3.428 -4.57 -1.284 1 97.81 39 LEU B O 1
ATOM 983 N N . LEU B 1 40 ? 4.523 -6.469 -0.984 1 96.81 40 LEU B N 1
ATOM 984 C CA . LEU B 1 40 ? 4.945 -6.086 0.36 1 96.81 40 LEU B CA 1
ATOM 985 C C . LEU B 1 40 ? 5.844 -4.855 0.32 1 96.81 40 LEU B C 1
ATOM 987 O O . LEU B 1 40 ? 5.715 -3.959 1.159 1 96.81 40 LEU B O 1
ATOM 991 N N . ALA B 1 41 ? 6.727 -4.836 -0.638 1 97.19 41 ALA B N 1
ATOM 992 C CA . ALA B 1 41 ? 7.613 -3.688 -0.793 1 97.19 41 ALA B CA 1
ATOM 993 C C . ALA B 1 41 ? 6.824 -2.418 -1.096 1 97.19 41 ALA B C 1
ATOM 995 O O . ALA B 1 41 ? 7.125 -1.349 -0.559 1 97.19 41 ALA B O 1
ATOM 996 N N . THR B 1 42 ? 5.832 -2.512 -1.938 1 98.25 42 THR B N 1
ATOM 997 C CA . THR B 1 42 ? 4.996 -1.363 -2.266 1 98.25 42 THR B CA 1
ATOM 998 C C . THR B 1 42 ? 4.242 -0.871 -1.032 1 98.25 42 THR B C 1
ATOM 1000 O O . THR B 1 42 ? 4.191 0.332 -0.77 1 98.25 42 THR B O 1
ATOM 1003 N N . GLN B 1 43 ? 3.691 -1.792 -0.288 1 97.25 43 GLN B N 1
ATOM 1004 C CA . GLN B 1 43 ? 2.973 -1.445 0.933 1 97.25 43 GLN B CA 1
ATOM 1005 C C . GLN B 1 43 ? 3.887 -0.735 1.928 1 97.25 43 GLN B C 1
ATOM 1007 O O . GLN B 1 43 ? 3.482 0.242 2.562 1 97.25 43 GLN B O 1
ATOM 1012 N N . ALA B 1 44 ? 5.078 -1.229 2.051 1 96.31 44 ALA B N 1
ATOM 1013 C CA . ALA B 1 44 ? 6.035 -0.623 2.969 1 96.31 44 ALA B CA 1
ATOM 1014 C C . ALA B 1 44 ? 6.371 0.806 2.549 1 96.31 44 ALA B C 1
ATOM 1016 O O . ALA B 1 44 ? 6.492 1.696 3.395 1 96.31 44 ALA B O 1
ATOM 1017 N N . LEU B 1 45 ? 6.547 0.962 1.306 1 97.19 45 LEU B N 1
ATOM 1018 C CA . LEU B 1 45 ? 6.844 2.289 0.776 1 97.19 45 LEU B CA 1
ATOM 1019 C C . LEU B 1 45 ? 5.691 3.252 1.038 1 97.19 45 LEU B C 1
ATOM 1021 O O . LEU B 1 45 ? 5.91 4.391 1.453 1 97.19 45 LEU B O 1
ATOM 1025 N N . LEU B 1 46 ? 4.477 2.832 0.827 1 97.62 46 LEU B N 1
ATOM 1026 C CA . LEU B 1 46 ? 3.305 3.66 1.076 1 97.62 46 LEU B CA 1
ATOM 1027 C C . LEU B 1 46 ? 3.158 3.961 2.564 1 97.62 46 LEU B C 1
ATOM 1029 O O . LEU B 1 46 ? 2.785 5.074 2.941 1 97.62 46 LEU B O 1
ATOM 1033 N N . LYS B 1 47 ? 3.441 2.988 3.365 1 95.81 47 LYS B N 1
ATOM 1034 C CA . LYS B 1 47 ? 3.416 3.193 4.809 1 95.81 47 LYS B CA 1
ATOM 1035 C C . LYS B 1 47 ? 4.422 4.262 5.23 1 95.81 47 LYS B C 1
ATOM 1037 O O . LYS B 1 47 ? 4.098 5.152 6.016 1 95.81 47 LYS B O 1
ATOM 1042 N N . SER B 1 48 ? 5.605 4.172 4.695 1 95.62 48 SER B N 1
ATOM 1043 C CA . SER B 1 48 ? 6.648 5.148 4.984 1 95.62 48 SER B CA 1
ATOM 1044 C C . SER B 1 48 ? 6.23 6.551 4.551 1 95.62 48 SER B C 1
ATOM 1046 O O . SER B 1 48 ? 6.414 7.516 5.293 1 95.62 48 SER B O 1
ATOM 1048 N N . ALA B 1 49 ? 5.699 6.676 3.391 1 96.62 49 ALA B N 1
ATOM 1049 C CA . ALA B 1 49 ? 5.211 7.961 2.895 1 96.62 49 ALA B CA 1
ATOM 1050 C C . ALA B 1 49 ? 4.129 8.523 3.812 1 96.62 49 ALA B C 1
ATOM 1052 O O . ALA B 1 49 ? 4.148 9.711 4.145 1 96.62 49 ALA B O 1
ATOM 1053 N N . ASN B 1 50 ? 3.215 7.68 4.211 1 96.5 50 ASN B N 1
ATOM 1054 C CA . ASN B 1 50 ? 2.121 8.117 5.074 1 96.5 50 ASN B CA 1
ATOM 1055 C C . ASN B 1 50 ? 2.631 8.578 6.434 1 96.5 50 ASN B C 1
ATOM 1057 O O . ASN B 1 50 ? 2.139 9.562 6.984 1 96.5 50 ASN B O 1
ATOM 1061 N N . GLN B 1 51 ? 3.564 7.902 6.945 1 94.5 51 GLN B N 1
ATOM 1062 C CA . GLN B 1 51 ? 4.184 8.289 8.211 1 94.5 51 GLN B CA 1
ATOM 1063 C C . GLN B 1 51 ? 4.812 9.68 8.109 1 94.5 51 GLN B C 1
ATOM 1065 O O . GLN B 1 51 ? 4.688 10.492 9.031 1 94.5 51 GLN B O 1
ATOM 1070 N N . GLU B 1 52 ? 5.488 9.867 7.07 1 94.38 52 GLU B N 1
ATOM 1071 C CA . GLU B 1 52 ? 6.121 11.164 6.863 1 94.38 52 GLU B CA 1
ATOM 1072 C C . GLU B 1 52 ? 5.082 12.281 6.789 1 94.38 52 GLU B C 1
ATOM 1074 O O . GLU B 1 52 ? 5.273 13.352 7.371 1 94.38 52 GLU B O 1
ATOM 1079 N N . ILE B 1 53 ? 4.027 12.016 6.098 1 94.5 53 ILE B N 1
ATOM 1080 C CA . ILE B 1 53 ? 2.936 12.977 5.973 1 94.5 53 ILE B CA 1
ATOM 1081 C C . ILE B 1 53 ? 2.35 13.273 7.352 1 94.5 53 ILE B C 1
ATOM 1083 O O . ILE B 1 53 ? 2.164 14.438 7.711 1 94.5 53 ILE B O 1
ATOM 1087 N N . MET B 1 54 ? 2.129 12.312 8.086 1 92.94 54 MET B N 1
ATOM 1088 C CA . MET B 1 54 ? 1.497 12.461 9.398 1 92.94 54 MET B CA 1
ATOM 1089 C C . MET B 1 54 ? 2.426 13.18 10.375 1 92.94 54 MET B C 1
ATOM 1091 O O . MET B 1 54 ? 1.981 14.008 11.164 1 92.94 54 MET B O 1
ATOM 1095 N N . GLN B 1 55 ? 3.688 12.812 10.305 1 91.31 55 GLN B N 1
ATOM 1096 C CA . GLN B 1 55 ? 4.664 13.484 11.156 1 91.31 55 GLN B CA 1
ATOM 1097 C C . GLN B 1 55 ? 4.703 14.984 10.867 1 91.31 55 GLN B C 1
ATOM 1099 O O . GLN B 1 55 ? 4.734 15.797 11.797 1 91.31 55 GLN B O 1
ATOM 1104 N N . ALA B 1 56 ? 4.746 15.32 9.617 1 90.81 56 ALA B N 1
ATOM 1105 C CA . ALA B 1 56 ? 4.738 16.734 9.227 1 90.81 56 ALA B CA 1
ATOM 1106 C C . ALA B 1 56 ? 3.471 17.422 9.719 1 90.81 56 ALA B C 1
ATOM 1108 O O . ALA B 1 56 ? 3.527 18.547 10.227 1 90.81 56 ALA B O 1
ATOM 1109 N N . HIS B 1 57 ? 2.318 16.75 9.539 1 90.25 57 HIS B N 1
ATOM 1110 C CA . HIS B 1 57 ? 1.046 17.297 10 1 90.25 57 HIS B CA 1
ATOM 1111 C C . HIS B 1 57 ? 1.068 17.531 11.508 1 90.25 57 HIS B C 1
ATOM 1113 O O . HIS B 1 57 ? 0.696 18.609 11.977 1 90.25 57 HIS B O 1
ATOM 1119 N N . ILE B 1 58 ? 1.492 16.625 12.273 1 89.56 58 ILE B N 1
ATOM 1120 C CA . ILE B 1 58 ? 1.521 16.703 13.734 1 89.56 58 ILE B CA 1
ATOM 1121 C C . ILE B 1 58 ? 2.445 17.828 14.172 1 89.56 58 ILE B C 1
ATOM 1123 O O . ILE B 1 58 ? 2.096 18.625 15.055 1 89.56 58 ILE B O 1
ATOM 1127 N N . ARG B 1 59 ? 3.57 17.984 13.594 1 89.44 59 ARG B N 1
ATOM 1128 C CA . ARG B 1 59 ? 4.508 19.062 13.922 1 89.44 59 ARG B CA 1
ATOM 1129 C C . ARG B 1 59 ? 3.873 20.422 13.703 1 89.44 59 ARG B C 1
ATOM 1131 O O . ARG B 1 59 ? 4.012 21.328 14.539 1 89.44 59 ARG B O 1
ATOM 1138 N N . SER B 1 60 ? 3.207 20.562 12.586 1 89.56 60 SER B N 1
ATOM 1139 C CA . SER B 1 60 ? 2.562 21.828 12.281 1 89.56 60 SER B CA 1
ATOM 1140 C C . SER B 1 60 ? 1.443 22.141 13.273 1 89.56 60 SER B C 1
ATOM 1142 O O . SER B 1 60 ? 1.3 23.281 13.719 1 89.56 60 SER B O 1
ATOM 1144 N N . CYS B 1 61 ? 0.608 21.172 13.602 1 87.31 61 CYS B N 1
ATOM 1145 C CA . CYS B 1 61 ? -0.489 21.359 14.547 1 87.31 61 CYS B CA 1
ATOM 1146 C C . CYS B 1 61 ? 0.037 21.719 15.93 1 87.31 61 CYS B C 1
ATOM 1148 O O . CYS B 1 61 ? -0.519 22.594 16.594 1 87.31 61 CYS B O 1
ATOM 1150 N N . VAL B 1 62 ? 1.073 21.094 16.328 1 86.44 62 VAL B N 1
ATOM 1151 C CA . VAL B 1 62 ? 1.688 21.375 17.625 1 86.44 62 VAL B CA 1
ATOM 1152 C C . VAL B 1 62 ? 2.252 22.781 17.625 1 86.44 62 VAL B C 1
ATOM 1154 O O . VAL B 1 62 ? 2.037 23.531 18.578 1 86.44 62 VAL B O 1
ATOM 1157 N N . ALA B 1 63 ? 2.922 23.219 16.625 1 87.94 63 ALA B N 1
ATOM 1158 C CA . ALA B 1 63 ? 3.469 24.562 16.5 1 87.94 63 ALA B CA 1
ATOM 1159 C C . ALA B 1 63 ? 2.365 25.625 16.578 1 87.94 63 ALA B C 1
ATOM 1161 O O . ALA B 1 63 ? 2.514 26.641 17.266 1 87.94 63 ALA B O 1
ATOM 1162 N N . GLU B 1 64 ? 1.259 25.328 15.977 1 87.75 64 GLU B N 1
ATOM 1163 C CA . GLU B 1 64 ? 0.124 26.25 15.977 1 87.75 64 GLU B CA 1
ATOM 1164 C C . GLU B 1 64 ? -0.52 26.328 17.359 1 87.75 64 GLU B C 1
ATOM 1166 O O . GLU B 1 64 ? -0.887 27.422 17.812 1 87.75 64 GLU B O 1
ATOM 1171 N N . ALA B 1 65 ? -0.648 25.203 17.969 1 84.62 65 ALA B N 1
ATOM 1172 C CA . ALA B 1 65 ? -1.247 25.156 19.297 1 84.62 65 ALA B CA 1
ATOM 1173 C C . ALA B 1 65 ? -0.407 25.938 20.312 1 84.62 65 ALA B C 1
ATOM 1175 O O . ALA B 1 65 ? -0.949 26.594 21.188 1 84.62 65 ALA B O 1
ATOM 1176 N N . LEU B 1 66 ? 0.799 25.859 20.172 1 86.5 66 LEU B N 1
ATOM 1177 C CA . LEU B 1 66 ? 1.707 26.562 21.062 1 86.5 66 LEU B CA 1
ATOM 1178 C C . LEU B 1 66 ? 1.604 28.078 20.859 1 86.5 66 LEU B C 1
ATOM 1180 O O . LEU B 1 66 ? 1.793 28.844 21.797 1 86.5 66 LEU B O 1
ATOM 1184 N N . GLN B 1 67 ? 1.195 28.453 19.703 1 89.25 67 GLN B N 1
ATOM 1185 C CA . GLN B 1 67 ? 1.093 29.859 19.391 1 89.25 67 GLN B CA 1
ATOM 1186 C C . GLN B 1 67 ? -0.256 30.438 19.828 1 89.25 67 GLN B C 1
ATOM 1188 O O . GLN B 1 67 ? -0.346 31.594 20.234 1 89.25 67 GLN B O 1
ATOM 1193 N N . THR B 1 68 ? -1.301 29.625 19.844 1 87.31 68 THR B N 1
ATOM 1194 C CA . THR B 1 68 ? -2.652 30.125 20.062 1 87.31 68 THR B CA 1
ATOM 1195 C C . THR B 1 68 ? -3.148 29.766 21.453 1 87.31 68 THR B C 1
ATOM 1197 O O . THR B 1 68 ? -4.145 30.312 21.922 1 87.31 68 THR B O 1
ATOM 1200 N N . ASP B 1 69 ? -2.512 28.938 22.188 1 82.81 69 ASP B N 1
ATOM 1201 C CA . ASP B 1 69 ? -2.896 28.406 23.5 1 82.81 69 ASP B CA 1
ATOM 1202 C C . ASP B 1 69 ? -4.289 27.781 23.453 1 82.81 69 ASP B C 1
ATOM 1204 O O . ASP B 1 69 ? -5.074 27.922 24.391 1 82.81 69 ASP B O 1
ATOM 1208 N N . LYS B 1 70 ? -4.77 27.281 22.281 1 84.88 70 LYS B N 1
ATOM 1209 C CA . LYS B 1 70 ? -6.059 26.625 22.094 1 84.88 70 LYS B CA 1
ATOM 1210 C C . LYS B 1 70 ? -5.871 25.203 21.562 1 84.88 70 LYS B C 1
ATOM 1212 O O . LYS B 1 70 ? -4.91 24.922 20.844 1 84.88 70 LYS B O 1
ATOM 1217 N N . PRO B 1 71 ? -6.699 24.406 22.094 1 76.62 71 PRO B N 1
ATOM 1218 C CA . PRO B 1 71 ? -6.652 23.062 21.531 1 76.62 71 PRO B CA 1
ATOM 1219 C C . PRO B 1 71 ? -6.84 23.047 20.016 1 76.62 71 PRO B C 1
ATOM 1221 O O . PRO B 1 71 ? -7.621 23.844 19.484 1 76.62 71 PRO B O 1
ATOM 1224 N N . ASN B 1 72 ? -6.07 22.219 19.297 1 82.88 72 ASN B N 1
ATOM 1225 C CA . ASN B 1 72 ? -6.172 22.078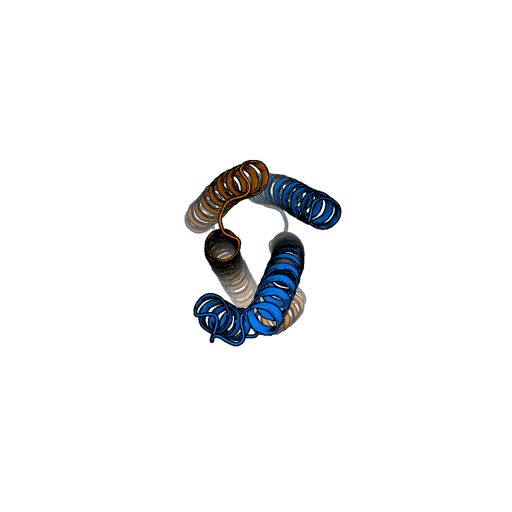 17.859 1 82.88 72 ASN B CA 1
ATOM 1226 C C . ASN B 1 72 ? -6.898 20.797 17.469 1 82.88 72 ASN B C 1
ATOM 1228 O O . ASN B 1 72 ? -6.355 19.703 17.609 1 82.88 72 ASN B O 1
ATOM 1232 N N . PRO B 1 73 ? -8.18 20.812 17.156 1 83.06 73 PRO B N 1
ATOM 1233 C CA . PRO B 1 73 ? -8.945 19.641 16.766 1 83.06 73 PRO B CA 1
ATOM 1234 C C . PRO B 1 73 ? -8.227 18.797 15.711 1 83.06 73 PRO B C 1
ATOM 1236 O O . PRO B 1 73 ? -8.391 17.562 15.672 1 83.06 73 PRO B O 1
ATOM 1239 N N . LYS B 1 74 ? -7.41 19.344 14.922 1 84.88 74 LYS B N 1
ATOM 1240 C CA . LYS B 1 74 ? -6.66 18.641 13.883 1 84.88 74 LYS B CA 1
ATOM 1241 C C . LYS B 1 74 ? -5.641 17.688 14.492 1 84.88 74 LYS B C 1
ATOM 1243 O O . LYS B 1 74 ? -5.281 16.688 13.875 1 84.88 74 LYS B O 1
ATOM 1248 N N . LEU B 1 75 ? -5.223 18.016 15.719 1 85.69 75 LEU B N 1
ATOM 1249 C CA . LEU B 1 75 ? -4.262 17.156 16.406 1 85.69 75 LEU B CA 1
ATOM 1250 C C . LEU B 1 75 ? -4.902 15.836 16.812 1 85.69 75 LEU B C 1
ATOM 1252 O O . LEU B 1 75 ? -4.301 14.773 16.641 1 85.69 75 LEU B O 1
ATOM 1256 N N . GLU B 1 76 ? -6.113 15.914 17.297 1 86.12 76 GLU B N 1
ATOM 1257 C CA . GLU B 1 76 ? -6.816 14.695 17.703 1 86.12 76 GLU B CA 1
ATOM 1258 C C . GLU B 1 76 ? -7.086 13.789 16.5 1 86.12 76 GLU B C 1
ATOM 1260 O O . GLU B 1 76 ? -6.949 12.57 16.594 1 86.12 76 GLU B O 1
ATOM 1265 N N . GLU B 1 77 ? -7.449 14.398 15.391 1 86.94 77 GLU B N 1
ATOM 1266 C CA . GLU B 1 77 ? -7.648 13.641 14.156 1 86.94 77 GLU B CA 1
ATOM 1267 C C . GLU B 1 77 ? -6.363 12.945 13.719 1 86.94 77 GLU B C 1
ATOM 1269 O O . GLU B 1 77 ? -6.387 11.773 13.344 1 86.94 77 GLU B O 1
ATOM 1274 N N . ALA B 1 78 ? -5.262 13.664 13.844 1 86.56 78 ALA B N 1
ATOM 1275 C CA . ALA B 1 78 ? -3.963 13.117 13.453 1 86.56 78 ALA B CA 1
ATOM 1276 C C . ALA B 1 78 ? -3.568 11.953 14.359 1 86.56 78 ALA B C 1
ATOM 1278 O O . ALA B 1 78 ? -3.096 10.922 13.875 1 86.56 78 ALA B O 1
ATOM 1279 N N . LEU B 1 79 ? -3.869 12.109 15.609 1 86.06 79 LEU B N 1
ATOM 1280 C CA . LEU B 1 79 ? -3.523 11.055 16.562 1 86.06 79 LEU B CA 1
ATOM 1281 C C . LEU B 1 79 ? -4.348 9.797 16.312 1 86.06 79 LEU B C 1
ATOM 1283 O O . LEU B 1 79 ? -3.828 8.68 16.406 1 86.06 79 LEU B O 1
ATOM 1287 N N . SER B 1 80 ? -5.551 9.977 15.914 1 88.44 80 SER B N 1
ATOM 1288 C CA . SER B 1 80 ? -6.422 8.852 15.594 1 88.44 80 SER B CA 1
ATOM 1289 C C . SER B 1 80 ? -5.918 8.109 14.359 1 88.44 80 SER B C 1
ATOM 1291 O O . SER B 1 80 ? -5.898 6.875 14.344 1 88.44 80 SER B O 1
ATOM 1293 N N . LEU B 1 81 ? -5.465 8.789 13.352 1 87.75 81 LEU B N 1
ATOM 1294 C CA . LEU B 1 81 ? -4.938 8.18 12.133 1 87.75 81 LEU B CA 1
ATOM 1295 C C . LEU B 1 81 ? -3.627 7.453 12.414 1 87.75 81 LEU B C 1
ATOM 1297 O O . LEU B 1 81 ? -3.387 6.367 11.883 1 87.75 81 LEU B O 1
ATOM 1301 N N . LEU B 1 82 ? -2.879 8.062 13.312 1 87.38 82 LEU B N 1
ATOM 1302 C CA . LEU B 1 82 ? -1.618 7.434 13.68 1 87.38 82 LEU B CA 1
ATOM 1303 C C . LEU B 1 82 ? -1.862 6.086 14.352 1 87.38 82 LEU B C 1
ATOM 1305 O O . LEU B 1 82 ? -1.126 5.125 14.117 1 87.38 82 LEU B O 1
ATOM 1309 N N . GLU B 1 83 ? -2.896 6.012 15.062 1 85.88 83 GLU B N 1
ATOM 1310 C CA . GLU B 1 83 ? -3.262 4.758 15.711 1 85.88 83 GLU B CA 1
ATOM 1311 C C . GLU B 1 83 ? -3.699 3.711 14.695 1 85.88 83 GLU B C 1
ATOM 1313 O O . GLU B 1 83 ? -3.344 2.537 14.812 1 85.88 83 GLU B O 1
ATOM 1318 N N . LYS B 1 84 ? -4.355 4.129 13.711 1 85.12 84 LYS B N 1
ATOM 1319 C CA . LYS B 1 84 ? -4.828 3.221 12.672 1 85.12 84 LYS B CA 1
ATOM 1320 C C . LYS B 1 84 ? -3.664 2.674 11.852 1 85.12 84 LYS B C 1
ATOM 1322 O O . LYS B 1 84 ? -3.697 1.524 11.406 1 85.12 84 LYS B O 1
ATOM 1327 N N . MET B 1 85 ? -2.684 3.537 11.672 1 84.81 85 MET B N 1
ATOM 1328 C CA . MET B 1 85 ? -1.521 3.174 10.867 1 84.81 85 MET B CA 1
ATOM 1329 C C . MET B 1 85 ? -0.642 2.17 11.609 1 84.81 85 MET B C 1
ATOM 1331 O O . MET B 1 85 ? 0.096 1.406 10.984 1 84.81 85 MET B O 1
ATOM 1335 N N . SER B 1 86 ? -0.609 2.146 12.859 1 72.88 86 SER B N 1
ATOM 1336 C CA . SER B 1 86 ? 0.252 1.29 13.672 1 72.88 86 SER B CA 1
ATOM 1337 C C . SER B 1 86 ? -0.31 -0.124 13.766 1 72.88 86 SER B C 1
ATOM 1339 O O . SER B 1 86 ? 0.419 -1.067 14.078 1 72.88 86 SER B O 1
ATOM 1341 N N . ASN B 1 87 ? -1.583 -0.307 13.344 1 62.94 87 ASN B N 1
ATOM 1342 C CA . ASN B 1 87 ? -2.229 -1.61 13.453 1 62.94 87 ASN B CA 1
ATOM 1343 C C . ASN B 1 87 ? -2.232 -2.35 12.117 1 62.94 87 ASN B C 1
ATOM 1345 O O . ASN B 1 87 ? -2.42 -1.736 11.07 1 62.94 87 ASN B O 1
#

InterPro domains:
  IPR003735 Metal-sensitive transcriptional repressor [PF02583] (5-84)
  IPR003735 Metal-sensitive transcriptional repressor [PTHR33677] (2-85)
  IPR038390 Metal-sensitive repressor, helix protomer superfamily [G3DSA:1.20.58.1000] (1-86)

Sequence (174 aa):
MKAKKTDVSHKLKVARGQLDGILKMVDENRYCVDISNQLLATQALLKSANQEIMQAHIRSCVAEALQTDKPNPKLEEALSLLEKMSNMKAKKTDVSHKLKVARGQLDGILKMVDENRYCVDISNQLLATQALLKSANQEIMQAHIRSCVAEALQTDKPNPKLEEALSLLEKMSN

pLDDT: mean 89.73, std 10.61, range [42.06, 98.31]